Protein AF-A0A0D0V6P7-F1 (afdb_monomer_lite)

pLDDT: mean 71.54, std 23.2, range [25.89, 97.94]

Sequence (154 aa):
MAELNPALISPMTGRIRVLPTQQMCLSSLTFTEDTGKQFSESSTPTDTAPLIFPFSSLIGSDEAQLLTQEDYNHIFATGDCAQTRAIQAGHTAFGQGEVAARNILRLIVKEEEGVEKKNDEELEEYEAPKPLIKHTLGTVSLPSLFVEKLKMAF

Structure (mmCIF, N/CA/C/O backbone):
data_AF-A0A0D0V6P7-F1
#
_entry.id   AF-A0A0D0V6P7-F1
#
loop_
_atom_site.group_PDB
_atom_site.id
_atom_site.type_symbol
_atom_site.label_atom_id
_atom_site.label_alt_id
_atom_site.label_comp_id
_atom_site.label_asym_id
_atom_site.label_entity_id
_atom_site.label_seq_id
_atom_site.pdbx_PDB_ins_code
_atom_site.Cartn_x
_atom_site.Cartn_y
_atom_site.Cartn_z
_atom_site.occupancy
_atom_site.B_iso_or_equiv
_atom_site.auth_seq_id
_atom_site.auth_comp_id
_atom_site.auth_asym_id
_atom_site.auth_atom_id
_atom_site.pdbx_PDB_model_num
ATOM 1 N N . MET A 1 1 ? -2.484 -24.477 6.583 1.00 44.53 1 MET A N 1
ATOM 2 C CA . MET A 1 1 ? -2.456 -23.129 5.979 1.00 44.53 1 MET A CA 1
ATOM 3 C C . MET A 1 1 ? -3.806 -22.504 6.247 1.00 44.53 1 MET A C 1
ATOM 5 O O . MET A 1 1 ? -4.779 -23.242 6.174 1.00 44.53 1 MET A O 1
ATOM 9 N N . ALA A 1 2 ? -3.862 -21.233 6.647 1.00 56.62 2 ALA A N 1
ATOM 10 C CA . ALA A 1 2 ? -5.142 -20.553 6.824 1.00 56.62 2 ALA A CA 1
ATOM 11 C C . ALA A 1 2 ? -5.849 -20.467 5.463 1.00 56.62 2 ALA A C 1
ATOM 13 O O . ALA A 1 2 ? -5.206 -20.157 4.458 1.00 56.62 2 ALA A O 1
ATOM 14 N N . GLU A 1 3 ? -7.128 -20.820 5.427 1.00 72.06 3 GLU A N 1
ATOM 15 C CA . GLU A 1 3 ? -7.947 -20.755 4.221 1.00 72.06 3 GLU A CA 1
ATOM 16 C C . GLU A 1 3 ? -8.332 -19.292 3.991 1.00 72.06 3 GLU A C 1
ATOM 18 O O . GLU A 1 3 ? -8.964 -18.673 4.841 1.00 72.06 3 GLU A O 1
ATOM 23 N N . LEU A 1 4 ? -7.864 -18.705 2.887 1.00 73.50 4 LEU A N 1
ATOM 24 C CA . LEU A 1 4 ? -8.181 -17.323 2.538 1.00 73.50 4 LEU A CA 1
ATOM 25 C C . LEU A 1 4 ? -9.474 -17.311 1.722 1.00 73.50 4 LEU A C 1
ATOM 27 O O . LEU A 1 4 ? -9.581 -18.051 0.742 1.00 73.50 4 LEU A O 1
ATOM 31 N N . ASN A 1 5 ? -10.429 -16.457 2.090 1.00 85.25 5 ASN A N 1
ATOM 32 C CA . ASN A 1 5 ? -11.672 -16.323 1.341 1.00 85.25 5 ASN A CA 1
ATOM 33 C C . ASN A 1 5 ? -11.368 -15.937 -0.123 1.00 85.25 5 ASN A C 1
ATOM 35 O O . ASN A 1 5 ? -10.769 -14.882 -0.363 1.00 85.25 5 ASN A O 1
ATOM 39 N N . PRO A 1 6 ? -11.781 -16.743 -1.120 1.00 83.94 6 PRO A N 1
ATOM 40 C CA . PRO A 1 6 ? -11.457 -16.485 -2.520 1.00 83.94 6 PRO A CA 1
ATOM 41 C C . PRO A 1 6 ? -12.031 -15.158 -3.034 1.00 83.94 6 PRO A C 1
ATOM 43 O O . PRO A 1 6 ? -11.483 -14.591 -3.976 1.00 83.94 6 PRO A O 1
ATOM 46 N N . ALA A 1 7 ? -13.081 -14.617 -2.405 1.00 85.94 7 ALA A N 1
ATOM 47 C CA . ALA A 1 7 ? -13.659 -13.320 -2.763 1.00 85.94 7 ALA A CA 1
ATOM 48 C C . ALA A 1 7 ? -12.709 -12.131 -2.514 1.00 85.94 7 ALA A C 1
ATOM 50 O O . ALA A 1 7 ? -12.888 -11.067 -3.114 1.00 85.94 7 ALA A O 1
ATOM 51 N N . LEU A 1 8 ? -11.687 -12.306 -1.668 1.00 88.69 8 LEU A N 1
ATOM 52 C CA . LEU A 1 8 ? -10.635 -11.313 -1.439 1.00 88.69 8 LEU A CA 1
ATOM 53 C C . LEU A 1 8 ? -9.647 -11.224 -2.599 1.00 88.69 8 LEU A C 1
ATOM 55 O O . LEU A 1 8 ? -8.922 -10.240 -2.707 1.00 88.69 8 LEU A O 1
ATOM 59 N N . ILE A 1 9 ? -9.588 -12.236 -3.463 1.00 91.25 9 ILE A N 1
ATOM 60 C CA . ILE A 1 9 ? -8.639 -12.294 -4.568 1.00 91.25 9 ILE A CA 1
ATOM 61 C C . ILE A 1 9 ? -9.370 -11.909 -5.852 1.00 91.25 9 ILE A C 1
ATOM 63 O O . ILE A 1 9 ? -10.414 -12.451 -6.207 1.00 91.25 9 ILE A O 1
ATOM 67 N N . SER A 1 10 ? -8.816 -10.953 -6.586 1.00 88.75 10 SER A N 1
ATOM 68 C CA . SER A 1 10 ? -9.298 -10.622 -7.919 1.00 88.75 10 SER A CA 1
ATOM 69 C C . SER A 1 10 ? -9.057 -11.802 -8.867 1.00 88.75 10 SER A C 1
ATOM 71 O O . SER A 1 10 ? -7.899 -12.166 -9.074 1.00 88.75 10 SER A O 1
ATOM 73 N N . PRO A 1 11 ? -10.092 -12.376 -9.508 1.00 89.38 11 PRO A N 1
ATOM 74 C CA . PRO A 1 11 ? -9.902 -13.480 -10.447 1.00 89.38 11 PRO A CA 1
ATOM 75 C C . PRO A 1 11 ? -9.160 -13.041 -11.718 1.00 89.38 11 PRO A C 1
ATOM 77 O O . PRO A 1 11 ? -8.566 -13.873 -12.393 1.00 89.38 11 PRO A O 1
ATOM 80 N N . MET A 1 12 ? -9.174 -11.741 -12.042 1.00 89.94 12 MET A N 1
ATOM 81 C CA . MET A 1 12 ? -8.482 -11.198 -13.216 1.00 89.94 12 MET A CA 1
ATOM 82 C C . MET A 1 12 ? -6.983 -11.029 -12.985 1.00 89.94 12 MET A C 1
ATOM 84 O O . MET A 1 12 ? -6.190 -11.270 -13.889 1.00 89.94 12 MET A O 1
ATOM 88 N N . THR A 1 13 ? -6.589 -10.590 -11.790 1.00 90.06 13 THR A N 1
ATOM 89 C CA . THR A 1 13 ? -5.195 -10.218 -11.506 1.00 90.06 13 THR A CA 1
ATOM 90 C C . THR A 1 13 ? -4.497 -11.174 -10.546 1.00 90.06 13 THR A C 1
ATOM 92 O O . THR A 1 13 ? -3.280 -11.104 -10.409 1.00 90.06 13 THR A O 1
ATOM 95 N N . GLY A 1 14 ? -5.240 -12.052 -9.866 1.00 91.56 14 GLY A N 1
ATOM 96 C CA . GLY A 1 14 ? -4.723 -12.928 -8.813 1.00 91.56 14 GLY A CA 1
ATOM 97 C C . GLY A 1 14 ? -4.281 -12.183 -7.549 1.00 91.56 14 GLY A C 1
ATOM 98 O O . GLY A 1 14 ? -3.602 -12.766 -6.709 1.00 91.56 14 GLY A O 1
ATOM 99 N N . ARG A 1 15 ? -4.627 -10.896 -7.415 1.00 93.50 15 ARG A N 1
ATOM 100 C CA . ARG A 1 15 ? -4.190 -10.023 -6.315 1.00 93.50 15 ARG A CA 1
ATOM 101 C C . ARG A 1 15 ? -5.274 -9.810 -5.274 1.00 93.50 15 ARG A C 1
ATOM 103 O O . ARG A 1 15 ? -6.460 -9.812 -5.597 1.00 93.50 15 ARG A O 1
ATOM 110 N N . ILE A 1 16 ? -4.844 -9.562 -4.045 1.00 94.19 16 ILE A N 1
ATOM 111 C CA . ILE A 1 16 ? -5.697 -9.247 -2.904 1.00 94.19 16 ILE A CA 1
ATOM 112 C C . ILE A 1 16 ? -6.328 -7.877 -3.121 1.00 94.19 16 ILE A C 1
ATOM 114 O O . ILE A 1 16 ? -5.639 -6.895 -3.382 1.00 94.19 16 ILE A O 1
ATOM 118 N N . ARG A 1 17 ? -7.645 -7.796 -3.008 1.00 92.25 17 ARG A N 1
ATOM 119 C CA . ARG A 1 17 ? -8.399 -6.551 -3.115 1.00 92.25 17 ARG A CA 1
ATOM 120 C C . ARG A 1 17 ? -8.228 -5.733 -1.845 1.00 92.25 17 ARG A C 1
ATOM 122 O O . ARG A 1 17 ? -8.397 -6.259 -0.747 1.00 92.25 17 ARG A O 1
ATOM 129 N N . VAL A 1 18 ? -7.908 -4.452 -2.016 1.00 93.81 18 VAL A N 1
ATOM 130 C CA . VAL A 1 18 ? -7.709 -3.522 -0.904 1.00 93.81 18 VAL A CA 1
ATOM 131 C C . VAL A 1 18 ? -8.429 -2.196 -1.131 1.00 93.81 18 VAL A C 1
ATOM 133 O O . VAL A 1 18 ? -8.626 -1.763 -2.269 1.00 93.81 18 VAL A O 1
ATOM 136 N N . LEU A 1 19 ? -8.807 -1.545 -0.035 1.00 93.81 19 LEU A N 1
ATOM 137 C CA . LEU A 1 19 ? -9.242 -0.148 -0.007 1.00 93.81 19 LEU A CA 1
ATOM 138 C C . LEU A 1 19 ? -8.038 0.802 -0.158 1.00 93.81 19 LEU A C 1
ATOM 140 O O . LEU A 1 19 ? -6.894 0.378 0.035 1.00 93.81 19 LEU A O 1
ATOM 144 N N . PRO A 1 20 ? -8.251 2.102 -0.445 1.00 94.50 20 PRO A N 1
ATOM 145 C CA . PRO A 1 20 ? -7.180 3.103 -0.415 1.00 94.50 20 PRO A CA 1
ATOM 146 C C . PRO A 1 20 ? -6.410 3.139 0.916 1.00 94.50 20 PRO A C 1
ATOM 148 O O . PRO A 1 20 ? -5.202 3.363 0.913 1.00 94.50 20 PRO A O 1
ATOM 151 N N . THR A 1 21 ? -7.057 2.801 2.033 1.00 95.44 21 THR A N 1
ATOM 152 C CA . THR A 1 21 ? -6.448 2.642 3.369 1.00 95.44 21 THR A CA 1
ATOM 153 C C . THR A 1 21 ? -5.536 1.412 3.512 1.00 95.44 21 THR A C 1
ATOM 155 O O . THR A 1 21 ? -4.953 1.200 4.576 1.00 95.44 21 THR A O 1
ATOM 158 N N . GLN A 1 22 ? -5.394 0.611 2.447 1.00 96.06 22 GLN A N 1
ATOM 159 C CA . GLN A 1 22 ? -4.653 -0.656 2.346 1.00 96.06 22 GLN A CA 1
ATOM 160 C C . GLN A 1 22 ? -5.284 -1.856 3.075 1.00 96.06 22 GLN A C 1
ATOM 162 O O . GLN A 1 22 ? -4.709 -2.946 3.069 1.00 96.06 22 GLN A O 1
ATOM 167 N N . GLN A 1 23 ? -6.471 -1.689 3.664 1.00 94.81 23 GLN A N 1
ATOM 168 C CA . GLN A 1 23 ? -7.230 -2.777 4.291 1.00 94.81 23 GLN A CA 1
ATOM 169 C C . GLN A 1 23 ? -7.806 -3.721 3.236 1.00 94.81 23 GLN A C 1
ATOM 171 O O . GLN A 1 23 ? -8.262 -3.267 2.183 1.00 94.81 23 GLN A O 1
ATOM 176 N N . MET A 1 24 ? -7.818 -5.024 3.519 1.00 93.31 24 MET A N 1
ATOM 177 C CA . MET A 1 24 ? -8.448 -6.020 2.653 1.00 93.31 24 MET A CA 1
ATOM 178 C C . MET A 1 24 ? -9.962 -5.788 2.560 1.00 93.31 24 MET A C 1
ATOM 180 O O . MET A 1 24 ? -10.608 -5.439 3.545 1.00 93.31 24 MET A O 1
ATOM 184 N N . CYS A 1 25 ? -10.546 -6.004 1.380 1.00 88.31 25 CYS A N 1
ATOM 185 C CA . CYS A 1 25 ? -11.989 -5.859 1.189 1.00 88.31 25 CYS A CA 1
ATOM 186 C C . CYS A 1 25 ? -12.596 -6.964 0.318 1.00 88.31 25 CYS A C 1
ATOM 188 O O . CYS A 1 25 ? -12.032 -7.376 -0.698 1.00 88.31 25 CYS A O 1
ATOM 190 N N . LEU A 1 26 ? -13.791 -7.424 0.700 1.00 82.75 26 LEU A N 1
ATOM 191 C CA . LEU A 1 26 ? -14.616 -8.291 -0.139 1.00 82.75 26 LEU A CA 1
ATOM 192 C C . LEU A 1 26 ? -15.311 -7.421 -1.181 1.00 82.75 26 LEU A C 1
ATOM 194 O O . LEU A 1 26 ? -15.963 -6.433 -0.845 1.00 82.75 26 LEU A O 1
ATOM 198 N N . SER A 1 27 ? -15.192 -7.765 -2.460 1.00 68.31 27 SER A N 1
ATOM 199 C CA . SER A 1 27 ? -15.832 -6.971 -3.508 1.00 68.31 27 SER A CA 1
ATOM 200 C C . SER A 1 27 ? -17.286 -7.367 -3.753 1.00 68.31 27 SER A C 1
ATOM 202 O O . SER A 1 27 ? -17.544 -8.485 -4.196 1.00 68.31 27 SER A O 1
ATOM 204 N N . SER A 1 28 ? -18.178 -6.374 -3.686 1.00 51.47 28 SER A N 1
ATOM 205 C CA . SER A 1 28 ? -19.068 -6.046 -4.817 1.00 51.47 28 SER A CA 1
ATOM 206 C C . SER A 1 28 ? -18.692 -4.725 -5.519 1.00 51.47 28 SER A C 1
ATOM 208 O O . SER A 1 28 ? -19.445 -4.225 -6.350 1.00 51.47 28 SER A O 1
ATOM 210 N N . LEU A 1 29 ? -17.518 -4.143 -5.236 1.00 51.28 29 LEU A N 1
ATOM 211 C CA . LEU A 1 29 ? -17.085 -2.903 -5.887 1.00 51.28 29 LEU A CA 1
ATOM 212 C C . LEU A 1 29 ? -16.612 -3.192 -7.317 1.00 51.28 29 LEU A C 1
ATOM 214 O O . LEU A 1 29 ? -15.480 -3.618 -7.557 1.00 51.28 29 LEU A O 1
ATOM 218 N N . THR A 1 30 ? -17.507 -2.968 -8.276 1.00 37.34 30 THR A N 1
ATOM 219 C CA . THR A 1 30 ? -17.193 -2.903 -9.702 1.00 37.34 30 THR A CA 1
ATOM 220 C C . THR A 1 30 ? -16.287 -1.702 -9.953 1.00 37.34 30 THR A C 1
ATOM 222 O O . THR A 1 30 ? -16.751 -0.569 -10.064 1.00 37.34 30 THR A O 1
ATOM 225 N N . PHE A 1 31 ? -14.983 -1.934 -10.048 1.00 46.00 31 PHE A N 1
ATOM 226 C CA . PHE A 1 31 ? -14.079 -0.963 -10.649 1.00 46.00 31 PHE A CA 1
ATOM 227 C C . PHE A 1 31 ? -14.122 -1.178 -12.161 1.00 46.00 31 PHE A C 1
ATOM 229 O O . PHE A 1 31 ? -13.571 -2.150 -12.669 1.00 46.00 31 PHE A O 1
ATOM 236 N N . THR A 1 32 ? -14.819 -0.300 -12.881 1.00 38.16 32 THR A N 1
ATOM 237 C CA . THR A 1 32 ? -14.698 -0.221 -14.337 1.00 38.16 32 THR A CA 1
ATOM 238 C C . THR A 1 32 ? -13.311 0.320 -14.661 1.00 38.16 32 THR A C 1
ATOM 240 O O . THR A 1 32 ? -13.021 1.496 -14.440 1.00 38.16 32 THR A O 1
ATOM 243 N N . GLU A 1 33 ? -12.433 -0.560 -15.130 1.00 43.41 33 GLU A N 1
ATOM 244 C CA . GLU A 1 33 ? -11.153 -0.196 -15.723 1.00 43.41 33 GLU A CA 1
ATOM 245 C C . GLU A 1 33 ? -11.419 0.560 -17.030 1.00 43.41 33 GLU A C 1
ATOM 247 O O . GLU A 1 33 ? -11.676 -0.053 -18.063 1.00 43.41 33 GLU A O 1
ATOM 252 N N . ASP A 1 34 ? -11.350 1.891 -17.016 1.00 39.25 34 ASP A N 1
ATOM 253 C CA . ASP A 1 34 ? -11.317 2.675 -18.256 1.00 39.25 34 ASP A CA 1
ATOM 254 C C . ASP A 1 34 ? -9.868 2.743 -18.765 1.00 39.25 34 ASP A C 1
ATOM 256 O O . ASP A 1 34 ? -9.200 3.774 -18.748 1.00 39.25 34 ASP A O 1
ATOM 260 N N . THR A 1 35 ? -9.319 1.581 -19.128 1.00 47.50 35 THR A N 1
ATOM 261 C CA . THR A 1 35 ? -8.028 1.494 -19.823 1.00 47.50 35 THR A CA 1
ATOM 262 C C . THR A 1 35 ? -8.300 1.174 -21.278 1.00 47.50 35 THR A C 1
ATOM 264 O O . THR A 1 35 ? -8.256 0.027 -21.713 1.00 47.50 35 THR A O 1
ATOM 267 N N . GLY A 1 36 ? -8.608 2.211 -22.049 1.00 42.62 36 GLY A N 1
ATOM 268 C CA . GLY A 1 36 ? -8.779 2.030 -23.477 1.00 42.62 36 GLY A CA 1
ATOM 269 C C . GLY A 1 36 ? -9.261 3.256 -24.220 1.00 42.62 36 GLY A C 1
ATOM 270 O O . GLY A 1 36 ? -10.277 3.135 -24.895 1.00 42.62 36 GLY A O 1
ATOM 271 N N . LYS A 1 37 ? -8.534 4.387 -24.155 1.00 38.62 37 LYS A N 1
ATOM 272 C CA . LYS A 1 37 ? -8.329 5.301 -25.299 1.00 38.62 37 LYS A CA 1
ATOM 273 C C . LYS A 1 37 ? -7.438 6.513 -24.976 1.00 38.62 37 LYS A C 1
ATOM 275 O O . LYS A 1 37 ? -7.678 7.251 -24.036 1.00 38.62 37 LYS A O 1
ATOM 280 N N . GLN A 1 38 ? -6.500 6.728 -25.902 1.00 37.75 38 GLN A N 1
ATOM 281 C CA . GLN A 1 38 ? -6.024 8.021 -26.410 1.00 37.75 38 GLN A CA 1
ATOM 282 C C . GLN A 1 38 ? -4.954 8.798 -25.623 1.00 37.75 38 GLN A C 1
ATOM 284 O O . GLN A 1 38 ? -5.211 9.738 -24.883 1.00 37.75 38 GLN A O 1
ATOM 289 N N . PHE A 1 39 ? -3.700 8.513 -25.996 1.00 42.19 39 PHE A N 1
ATOM 290 C CA . PHE A 1 39 ? -2.778 9.581 -26.384 1.00 42.19 39 PHE A CA 1
ATOM 291 C C . PHE A 1 39 ? -3.361 10.327 -27.594 1.00 42.19 39 PHE A C 1
ATOM 293 O O . PHE A 1 39 ? -3.206 9.865 -28.722 1.00 42.19 39 PHE A O 1
ATOM 300 N N . SER A 1 40 ? -4.019 11.461 -27.365 1.00 38.88 40 SER A N 1
ATOM 301 C CA . SER A 1 40 ? -4.145 12.536 -28.356 1.00 38.88 40 SER A CA 1
ATOM 302 C C . SER A 1 40 ? -4.801 13.770 -27.735 1.00 38.88 40 SER A C 1
ATOM 304 O O . SER A 1 40 ? -5.958 13.727 -27.340 1.00 38.88 40 SER A O 1
ATOM 306 N N . GLU A 1 41 ? -4.024 14.853 -27.752 1.00 39.50 41 GLU A N 1
ATOM 307 C CA . GLU A 1 41 ? -4.433 16.264 -27.792 1.00 39.50 41 GLU A CA 1
ATOM 308 C C . GLU A 1 41 ? -4.827 16.986 -26.491 1.00 39.50 41 GLU A C 1
ATOM 310 O O . GLU A 1 41 ? -5.659 16.579 -25.689 1.00 39.50 41 GLU A O 1
ATOM 315 N N . SER A 1 42 ? -4.158 18.129 -26.310 1.00 40.44 42 SER A N 1
ATOM 316 C CA . SER A 1 42 ? -4.339 19.097 -25.240 1.00 40.44 42 SER A CA 1
ATOM 317 C C . SER A 1 42 ? -5.616 19.911 -25.418 1.00 40.44 42 SER A C 1
ATOM 319 O O . SER A 1 42 ? -5.815 20.472 -26.492 1.00 40.44 42 SER A O 1
ATOM 321 N N . SER A 1 43 ? -6.380 20.104 -24.342 1.00 33.97 43 SER A N 1
ATOM 322 C CA . SER A 1 43 ? -7.135 21.329 -24.020 1.00 33.97 43 SER A CA 1
ATOM 323 C C . SER A 1 43 ? -7.601 21.263 -22.557 1.00 33.97 43 SER A C 1
ATOM 325 O O . SER A 1 43 ? -8.180 20.265 -22.142 1.00 33.97 43 SER A O 1
ATOM 327 N N . THR A 1 44 ? -7.363 22.310 -21.767 1.00 34.50 44 THR A N 1
ATOM 328 C CA . THR A 1 44 ? -8.185 22.661 -20.583 1.00 34.50 44 THR A CA 1
ATOM 329 C C . THR A 1 44 ? -9.497 23.325 -21.073 1.00 34.50 44 THR A C 1
ATOM 331 O O . THR A 1 44 ? -9.528 23.658 -22.262 1.00 34.50 44 THR A O 1
ATOM 334 N N . PRO A 1 45 ? -10.562 23.598 -20.268 1.00 44.66 45 PRO A N 1
ATOM 335 C CA . PRO A 1 45 ? -10.676 23.625 -18.795 1.00 44.66 45 PRO A CA 1
ATOM 336 C C . PRO A 1 45 ? -12.000 23.043 -18.199 1.00 44.66 45 PRO A C 1
ATOM 338 O O . PRO A 1 45 ? -12.906 22.651 -18.926 1.00 44.66 45 PRO A O 1
ATOM 341 N N . THR A 1 46 ? -12.141 23.156 -16.866 1.00 25.89 46 THR A N 1
ATOM 342 C CA . THR A 1 46 ? -13.397 23.327 -16.075 1.00 25.89 46 THR A CA 1
ATOM 343 C C . THR A 1 46 ? -13.849 22.152 -15.190 1.00 25.89 46 THR A C 1
ATOM 345 O O . THR A 1 46 ? -14.378 21.156 -15.661 1.00 25.89 46 THR A O 1
ATOM 348 N N . ASP A 1 47 ? -13.649 22.361 -13.882 1.00 40.50 47 ASP A N 1
ATOM 349 C CA . ASP A 1 47 ? -14.556 22.115 -12.747 1.00 40.50 47 ASP A CA 1
ATOM 350 C C . ASP A 1 47 ? -15.476 20.876 -12.790 1.00 40.50 47 ASP A C 1
ATOM 352 O O . ASP A 1 47 ? -16.490 20.845 -13.485 1.00 40.50 47 ASP A O 1
ATOM 356 N N . THR A 1 48 ? -15.186 19.865 -11.965 1.00 30.75 48 THR A N 1
ATOM 357 C CA . THR A 1 48 ? -16.187 18.886 -11.510 1.00 30.75 48 THR A CA 1
ATOM 358 C C . THR A 1 48 ? -15.827 18.415 -10.100 1.00 30.75 48 THR A C 1
ATOM 360 O O . THR A 1 48 ? -14.702 18.000 -9.832 1.00 30.75 48 THR A O 1
ATOM 363 N N . ALA A 1 49 ? -16.807 18.552 -9.209 1.00 31.72 49 ALA A N 1
ATOM 364 C CA . ALA A 1 49 ? -16.782 18.343 -7.765 1.00 31.72 49 ALA A CA 1
ATOM 365 C C . ALA A 1 49 ? -16.185 16.994 -7.298 1.00 31.72 49 ALA A C 1
ATOM 367 O O . ALA A 1 49 ? -16.238 16.010 -8.040 1.00 31.72 49 ALA A O 1
ATOM 368 N N . PRO A 1 50 ? -15.688 16.906 -6.043 1.00 35.97 50 PRO A N 1
ATOM 369 C CA . PRO A 1 50 ? -15.291 15.633 -5.453 1.00 35.97 50 PRO A CA 1
ATOM 370 C C . PRO A 1 50 ? -16.499 14.691 -5.408 1.00 35.97 50 PRO A C 1
ATOM 372 O O . PRO A 1 50 ? -17.538 15.008 -4.824 1.00 35.97 50 PRO A O 1
ATOM 375 N N . LEU A 1 51 ? -16.367 13.534 -6.059 1.00 30.00 51 LEU A N 1
ATOM 376 C CA . LEU A 1 51 ? -17.375 12.482 -6.032 1.00 30.00 51 LEU A CA 1
ATOM 377 C C . LEU A 1 51 ? -17.393 11.859 -4.634 1.00 30.00 51 LEU A C 1
ATOM 379 O O . LEU A 1 51 ? -16.589 10.992 -4.304 1.00 30.00 51 LEU A O 1
ATOM 383 N N . ILE A 1 52 ? -18.330 12.338 -3.820 1.00 32.12 52 ILE A N 1
ATOM 384 C CA . ILE A 1 52 ? -18.814 11.672 -2.614 1.00 32.12 52 ILE A CA 1
ATOM 385 C C . ILE A 1 52 ? -19.318 10.290 -3.040 1.00 32.12 52 ILE A C 1
ATOM 387 O O . ILE A 1 52 ? -20.287 10.192 -3.794 1.00 32.12 52 ILE A O 1
ATOM 391 N N . PHE A 1 53 ? -18.686 9.225 -2.554 1.00 37.12 53 PHE A N 1
ATOM 392 C CA . PHE A 1 53 ? -19.258 7.886 -2.644 1.00 37.12 53 PHE A CA 1
ATOM 393 C C . PHE A 1 53 ? -20.111 7.659 -1.395 1.00 37.12 53 PHE A C 1
ATOM 395 O O . PHE A 1 53 ? -19.562 7.588 -0.295 1.00 37.12 53 PHE A O 1
ATOM 402 N N . PRO A 1 54 ? -21.447 7.570 -1.511 1.00 32.75 54 PRO A N 1
ATOM 403 C CA . PRO A 1 54 ? -22.252 7.196 -0.369 1.00 32.75 54 PRO A CA 1
ATOM 404 C C . PRO A 1 54 ? -21.990 5.717 -0.079 1.00 32.75 54 PRO A C 1
ATOM 406 O O . PRO A 1 54 ? -22.236 4.849 -0.918 1.00 32.75 54 PRO A O 1
ATOM 409 N N . PHE A 1 55 ? -21.514 5.428 1.130 1.00 46.75 55 PHE A N 1
ATOM 410 C CA . PHE A 1 55 ? -21.640 4.109 1.736 1.00 46.75 55 PHE A CA 1
ATOM 411 C C . PHE A 1 55 ? -23.138 3.846 1.937 1.00 46.75 55 PHE A C 1
ATOM 413 O O . PHE A 1 55 ? -23.731 4.230 2.943 1.00 46.75 55 PHE A O 1
ATOM 420 N N . SER A 1 56 ? -23.787 3.278 0.921 1.00 34.56 56 SER A N 1
ATOM 421 C CA . SER A 1 56 ? -25.146 2.772 1.051 1.00 34.56 56 SER A CA 1
ATOM 422 C C . SER A 1 56 ? -25.051 1.326 1.507 1.00 34.56 56 SER A C 1
ATOM 424 O O . SER A 1 56 ? -24.624 0.443 0.764 1.00 34.56 56 SER A O 1
ATOM 426 N N . SER A 1 57 ? -25.438 1.110 2.759 1.00 43.53 57 SER A N 1
ATOM 427 C CA . SER A 1 57 ? -25.840 -0.183 3.286 1.00 43.53 57 SER A CA 1
ATOM 428 C C . SER A 1 57 ? -26.946 -0.765 2.400 1.00 43.53 57 SER A C 1
ATOM 430 O O . SER A 1 57 ? -28.130 -0.476 2.567 1.00 43.53 57 SER A O 1
ATOM 432 N N . LEU A 1 58 ? -26.556 -1.595 1.432 1.00 38.09 58 LEU A N 1
ATOM 433 C CA . LEU A 1 58 ? -27.475 -2.434 0.671 1.00 38.09 58 LEU A CA 1
ATOM 434 C C . LEU A 1 58 ? -27.985 -3.549 1.590 1.00 38.09 58 LEU A C 1
ATOM 436 O O . LEU A 1 58 ? -27.490 -4.671 1.584 1.00 38.09 58 LEU A O 1
ATOM 440 N N . ILE A 1 59 ? -28.997 -3.218 2.392 1.00 43.44 59 ILE A N 1
ATOM 441 C CA . ILE A 1 59 ? -29.923 -4.197 2.958 1.00 43.44 59 ILE A CA 1
ATOM 442 C C . ILE A 1 59 ? -30.901 -4.539 1.828 1.00 43.44 59 ILE A C 1
ATOM 444 O O . ILE A 1 59 ? -31.959 -3.931 1.682 1.00 43.44 59 ILE A O 1
ATOM 448 N N . GLY A 1 60 ? -30.474 -5.452 0.958 1.00 32.34 60 GLY A N 1
ATOM 449 C CA . GLY A 1 60 ? -31.328 -6.129 -0.008 1.00 32.34 60 GLY A CA 1
ATOM 450 C C . GLY A 1 60 ? -31.752 -7.465 0.581 1.00 32.34 60 GLY A C 1
ATOM 451 O O . GLY A 1 60 ? -30.918 -8.341 0.785 1.00 32.34 60 GLY A O 1
ATOM 452 N N . SER A 1 61 ? -33.036 -7.585 0.896 1.00 43.88 61 SER A N 1
ATOM 453 C CA . SER A 1 61 ? -33.663 -8.793 1.413 1.00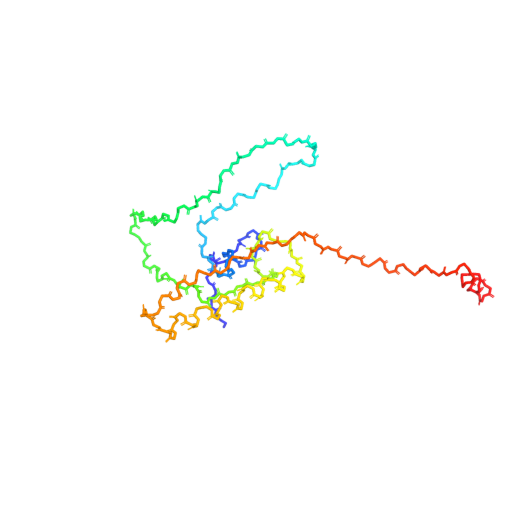 43.88 61 SER A CA 1
ATOM 454 C C . SER A 1 61 ? -33.622 -9.920 0.377 1.00 43.88 61 SER A C 1
ATOM 456 O O . SER A 1 61 ? -34.350 -9.852 -0.608 1.00 43.88 61 SER A O 1
ATOM 458 N N . ASP A 1 62 ? -32.821 -10.957 0.618 1.00 36.06 62 ASP A N 1
ATOM 459 C CA . ASP A 1 62 ? -33.187 -12.330 0.260 1.00 36.06 62 ASP A CA 1
ATOM 460 C C . ASP A 1 62 ? -32.413 -13.325 1.143 1.00 36.06 62 ASP A C 1
ATOM 462 O O . ASP A 1 62 ? -31.191 -13.265 1.288 1.00 36.06 62 ASP A O 1
ATOM 466 N N . GLU A 1 63 ? -33.160 -14.200 1.805 1.00 45.44 63 GLU A N 1
ATOM 467 C CA . GLU A 1 63 ? -32.701 -15.147 2.821 1.00 45.44 63 GLU A CA 1
ATOM 468 C C . GLU A 1 63 ? -31.896 -16.303 2.201 1.00 45.44 63 GLU A C 1
ATOM 470 O O . GLU A 1 63 ? -32.481 -17.283 1.742 1.00 45.44 63 GLU A O 1
ATOM 475 N N . ALA A 1 64 ? -30.559 -16.247 2.239 1.00 33.97 64 ALA A N 1
ATOM 476 C CA . ALA A 1 64 ? -29.717 -17.443 2.348 1.00 33.97 64 ALA A CA 1
ATOM 477 C C . ALA A 1 64 ? -28.260 -17.102 2.703 1.00 33.97 64 ALA A C 1
ATOM 479 O O . ALA A 1 64 ? -27.520 -16.546 1.899 1.00 33.97 64 ALA A O 1
ATOM 480 N N . GLN A 1 65 ? -27.848 -17.616 3.865 1.00 35.03 65 GLN A N 1
ATOM 481 C CA . GLN A 1 65 ? -26.492 -17.697 4.423 1.00 35.03 65 GLN A CA 1
ATOM 482 C C . GLN A 1 65 ? -26.047 -16.474 5.230 1.00 35.03 65 GLN A C 1
ATOM 484 O O . GLN A 1 65 ? -25.515 -15.494 4.718 1.00 35.03 65 GLN A O 1
ATOM 489 N N . LEU A 1 66 ? -26.202 -16.625 6.550 1.00 34.38 66 LEU A N 1
ATOM 490 C CA . L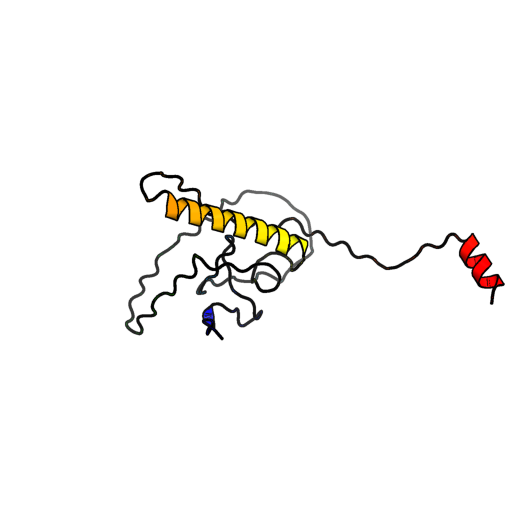EU A 1 66 ? -25.352 -16.032 7.580 1.00 34.38 66 LEU A CA 1
ATOM 491 C C . LEU A 1 66 ? -23.878 -16.326 7.257 1.00 34.38 66 LEU A C 1
ATOM 493 O O . LEU A 1 66 ? -23.273 -17.242 7.811 1.00 34.38 66 LEU A O 1
ATOM 497 N N . LEU A 1 67 ? -23.295 -15.562 6.341 1.00 39.62 67 LEU A N 1
ATOM 498 C CA . LEU A 1 67 ? -21.864 -15.348 6.340 1.00 39.62 67 LEU A CA 1
ATOM 499 C C . LEU A 1 67 ? -21.616 -14.474 7.560 1.00 39.62 67 LEU A C 1
ATOM 501 O O . LEU A 1 67 ? -22.015 -13.311 7.589 1.00 39.62 67 LEU A O 1
ATOM 505 N N . THR A 1 68 ? -20.996 -15.048 8.589 1.00 44.16 68 THR A N 1
ATOM 506 C CA . THR A 1 68 ? -20.145 -14.291 9.502 1.00 44.16 68 THR A CA 1
ATOM 507 C C . THR A 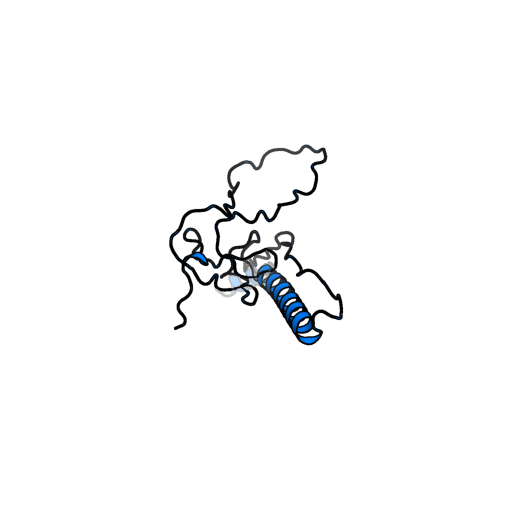1 68 ? -19.353 -13.350 8.606 1.00 44.16 68 THR A C 1
ATOM 509 O O . THR A 1 68 ? -18.534 -13.815 7.814 1.00 44.16 68 THR A O 1
ATOM 512 N N . GLN A 1 69 ? -19.709 -12.067 8.585 1.00 53.56 69 GLN A N 1
ATOM 513 C CA . GLN A 1 69 ? -19.021 -11.094 7.758 1.00 53.56 69 GLN A CA 1
ATOM 514 C C . GLN A 1 69 ? -17.640 -10.987 8.391 1.00 53.56 69 GLN A C 1
ATOM 516 O O . GLN A 1 69 ? -17.479 -10.299 9.395 1.00 53.56 69 GLN A O 1
ATOM 521 N N . GLU A 1 70 ? -16.704 -11.811 7.911 1.00 67.31 70 GLU A N 1
ATOM 522 C CA . GLU A 1 70 ? -15.348 -11.849 8.433 1.00 67.31 70 GLU A CA 1
ATOM 523 C C . GLU A 1 70 ? -14.820 -10.422 8.352 1.00 67.31 70 GLU A C 1
ATOM 525 O O . GLU A 1 70 ? -14.806 -9.797 7.288 1.00 67.31 70 GLU A O 1
ATOM 530 N N . ASP A 1 71 ? -14.518 -9.867 9.521 1.00 80.44 71 ASP A N 1
ATOM 531 C CA . ASP A 1 71 ? -14.066 -8.498 9.625 1.00 80.44 71 ASP A CA 1
ATOM 532 C C . ASP A 1 71 ? -12.586 -8.461 9.243 1.00 80.44 71 ASP A C 1
ATOM 534 O O . ASP A 1 71 ? -11.719 -8.845 10.025 1.00 80.44 71 ASP A O 1
ATOM 538 N N . TYR A 1 72 ? -12.298 -8.006 8.026 1.00 87.06 72 TYR A N 1
ATOM 539 C CA . TYR A 1 72 ? -10.932 -7.843 7.532 1.00 87.06 72 TYR A CA 1
ATOM 540 C C . TYR A 1 72 ? -10.360 -6.443 7.791 1.00 87.06 72 TYR A C 1
ATOM 542 O O . TYR A 1 72 ? -9.292 -6.118 7.272 1.00 87.06 72 TYR A O 1
ATOM 550 N N . ASN A 1 73 ? -11.013 -5.614 8.615 1.00 88.31 73 ASN A N 1
ATOM 551 C CA . ASN A 1 73 ? -10.573 -4.243 8.897 1.00 88.31 73 ASN A CA 1
ATOM 552 C C . ASN A 1 73 ? -9.178 -4.174 9.547 1.00 88.31 73 ASN A C 1
ATOM 554 O O . ASN A 1 73 ? -8.527 -3.134 9.503 1.00 88.31 73 ASN A O 1
ATOM 558 N N . HIS A 1 74 ? -8.691 -5.262 10.139 1.00 90.81 74 HIS A N 1
ATOM 559 C CA . HIS A 1 74 ? -7.368 -5.338 10.764 1.00 90.81 74 HIS A CA 1
ATOM 560 C C . HIS A 1 74 ? -6.321 -6.053 9.892 1.00 90.81 74 HIS A C 1
ATOM 562 O O . HIS A 1 74 ? -5.187 -6.249 10.331 1.00 90.81 74 HIS A O 1
ATOM 568 N N . ILE A 1 75 ? -6.672 -6.447 8.662 1.00 93.69 75 ILE A N 1
ATOM 569 C CA . ILE A 1 75 ? -5.757 -7.110 7.731 1.00 93.69 75 ILE A CA 1
ATOM 570 C C . ILE A 1 75 ? -5.435 -6.172 6.569 1.00 93.69 75 ILE A C 1
ATOM 572 O O . ILE A 1 75 ? -6.324 -5.654 5.897 1.00 93.69 75 ILE A O 1
ATOM 576 N N . PHE A 1 76 ? -4.142 -5.991 6.305 1.00 95.50 76 PHE A N 1
ATOM 577 C CA . PHE A 1 76 ? -3.628 -5.084 5.282 1.00 95.50 76 PHE A CA 1
ATOM 578 C C . PHE A 1 76 ? -2.815 -5.847 4.234 1.00 95.50 76 PHE A C 1
ATOM 580 O O . PHE A 1 76 ? -2.139 -6.826 4.555 1.00 95.50 76 PHE A O 1
ATOM 587 N N . ALA A 1 77 ? -2.845 -5.383 2.985 1.00 95.94 77 ALA A N 1
ATOM 588 C CA . ALA A 1 77 ? -1.982 -5.883 1.916 1.00 95.94 77 ALA A CA 1
ATOM 589 C C . ALA A 1 77 ? -1.382 -4.722 1.116 1.00 95.94 77 ALA A C 1
ATOM 591 O O . ALA A 1 77 ? -2.065 -3.745 0.821 1.00 95.94 77 ALA A O 1
ATOM 592 N N . THR A 1 78 ? -0.102 -4.835 0.757 1.00 97.06 78 THR A N 1
ATOM 593 C CA . THR A 1 78 ? 0.663 -3.789 0.060 1.00 97.06 78 THR A CA 1
ATOM 594 C C . THR A 1 78 ? 1.596 -4.394 -0.993 1.00 97.06 78 THR A C 1
ATOM 596 O O . THR A 1 78 ? 1.900 -5.587 -0.975 1.00 97.06 78 THR A O 1
ATOM 599 N N . GLY A 1 79 ? 2.069 -3.571 -1.929 1.00 95.44 79 GLY A N 1
ATOM 600 C CA . GLY A 1 79 ? 2.985 -3.976 -2.992 1.00 95.44 79 GLY A CA 1
ATOM 601 C C . GLY A 1 79 ? 2.355 -4.933 -4.005 1.00 95.44 79 GLY A C 1
ATOM 602 O O . GLY A 1 79 ? 1.166 -4.844 -4.309 1.00 95.44 79 GLY A O 1
ATOM 603 N N . ASP A 1 80 ? 3.164 -5.867 -4.510 1.00 95.19 80 ASP A N 1
ATOM 604 C CA . ASP A 1 80 ? 2.829 -6.718 -5.662 1.00 95.19 80 ASP A CA 1
ATOM 605 C C . ASP A 1 80 ? 1.628 -7.651 -5.446 1.00 95.19 80 ASP A C 1
ATOM 607 O O . ASP A 1 80 ? 0.989 -8.080 -6.415 1.00 95.19 80 ASP A O 1
ATOM 611 N N . CYS A 1 81 ? 1.300 -7.969 -4.188 1.00 94.38 81 CYS A N 1
ATOM 612 C CA . CYS A 1 81 ? 0.145 -8.799 -3.854 1.00 94.38 81 CYS A CA 1
ATOM 613 C C . CYS A 1 81 ? -1.166 -8.006 -3.783 1.00 94.38 81 CYS A C 1
ATOM 615 O O . CYS A 1 81 ? -2.229 -8.622 -3.825 1.00 94.38 81 CYS A O 1
ATOM 617 N N . ALA A 1 82 ? -1.111 -6.673 -3.702 1.00 94.56 82 ALA A N 1
ATOM 618 C CA . ALA A 1 82 ? -2.276 -5.819 -3.532 1.00 94.56 82 ALA A CA 1
ATOM 619 C C . ALA A 1 82 ? -2.794 -5.283 -4.874 1.00 94.56 82 ALA A C 1
ATOM 621 O O . ALA A 1 82 ? -2.065 -4.737 -5.709 1.00 94.56 82 ALA A O 1
ATOM 622 N N . GLN A 1 83 ? -4.100 -5.406 -5.082 1.00 94.44 83 GLN A N 1
ATOM 623 C CA . GLN A 1 83 ? -4.807 -4.809 -6.200 1.00 94.44 83 GLN A CA 1
ATOM 624 C C . GLN A 1 83 ? -5.041 -3.331 -5.896 1.00 94.44 83 GLN A C 1
ATOM 626 O O . GLN A 1 83 ? -5.984 -2.969 -5.199 1.00 94.44 83 GLN A O 1
ATOM 631 N N . THR A 1 84 ? -4.189 -2.476 -6.451 1.00 90.75 84 THR A N 1
ATOM 632 C CA . THR A 1 84 ? -4.271 -1.020 -6.293 1.00 90.75 84 THR A CA 1
ATOM 633 C C . THR A 1 84 ? -4.260 -0.331 -7.655 1.00 90.75 84 THR A C 1
ATOM 635 O O . THR A 1 84 ? -3.945 -0.947 -8.673 1.00 90.75 84 THR A O 1
ATOM 638 N N . ARG A 1 85 ? -4.599 0.964 -7.685 1.00 86.75 85 ARG A N 1
ATOM 639 C CA . ARG A 1 85 ? -4.515 1.796 -8.901 1.00 86.75 85 ARG A CA 1
ATOM 640 C C . ARG A 1 85 ? -3.083 2.230 -9.241 1.00 86.75 85 ARG A C 1
ATOM 642 O O . ARG A 1 85 ? -2.855 2.793 -10.307 1.00 86.75 85 ARG A O 1
ATOM 649 N N . ALA A 1 86 ? -2.133 2.017 -8.334 1.00 88.88 86 ALA A N 1
ATOM 650 C CA . ALA A 1 86 ? -0.754 2.438 -8.511 1.00 88.88 86 ALA A CA 1
ATOM 651 C C . ALA A 1 86 ? 0.053 1.414 -9.321 1.00 88.88 86 ALA A C 1
ATOM 653 O O . ALA A 1 86 ? -0.259 0.219 -9.351 1.00 88.88 86 ALA A O 1
ATOM 654 N N . ILE A 1 87 ? 1.120 1.887 -9.969 1.00 90.69 87 ILE A N 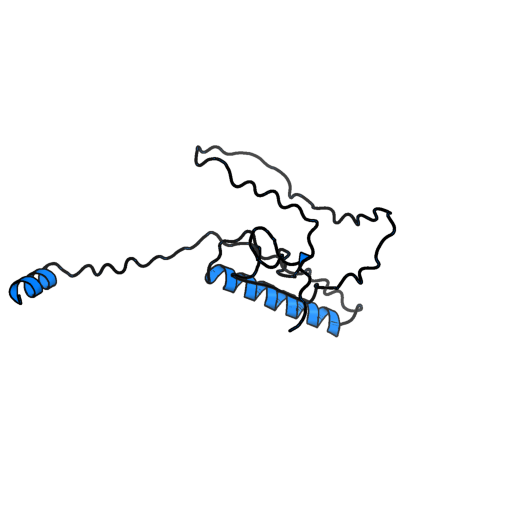1
ATOM 655 C CA . ILE A 1 87 ? 2.046 1.002 -10.678 1.00 90.69 87 ILE A CA 1
ATOM 656 C C . ILE A 1 87 ? 2.743 0.060 -9.695 1.00 90.69 87 ILE A C 1
ATOM 658 O O . ILE A 1 87 ? 3.042 0.424 -8.563 1.00 90.69 87 ILE A O 1
ATOM 662 N N . GLN A 1 88 ? 3.024 -1.158 -10.140 1.00 91.50 88 GLN A N 1
ATOM 663 C CA . GLN A 1 88 ? 3.713 -2.146 -9.317 1.00 91.50 88 GLN A CA 1
ATOM 664 C C . GLN A 1 88 ? 5.208 -1.851 -9.346 1.00 91.50 88 GLN A C 1
ATOM 666 O O . GLN A 1 88 ? 5.883 -2.061 -10.355 1.00 91.50 88 GLN A O 1
ATOM 671 N N . ALA A 1 89 ? 5.699 -1.254 -8.266 1.00 91.38 89 ALA A N 1
ATOM 672 C CA . ALA A 1 89 ? 7.080 -0.833 -8.136 1.00 91.38 89 ALA A CA 1
ATOM 673 C C . ALA A 1 89 ? 7.489 -0.776 -6.664 1.00 91.38 89 ALA A C 1
ATOM 675 O O . ALA A 1 89 ? 6.677 -0.483 -5.787 1.00 91.38 89 ALA A O 1
ATOM 676 N N . GLY A 1 90 ? 8.785 -0.955 -6.399 1.00 92.00 90 GLY A N 1
ATOM 677 C CA . GLY A 1 90 ? 9.316 -0.895 -5.034 1.00 92.00 90 GLY A CA 1
ATOM 678 C C . GLY A 1 90 ? 9.038 0.437 -4.324 1.00 92.00 90 GLY A C 1
ATOM 679 O O . GLY A 1 90 ? 8.720 0.437 -3.141 1.00 92.00 90 GLY A O 1
ATOM 680 N N . HIS A 1 91 ? 9.082 1.570 -5.038 1.00 91.50 91 HIS A N 1
ATOM 681 C CA . HIS A 1 91 ? 8.769 2.878 -4.441 1.00 91.50 91 HIS A CA 1
ATOM 682 C C . HIS A 1 91 ? 7.285 3.008 -4.054 1.00 91.50 91 HIS A C 1
ATOM 684 O O . HIS A 1 91 ? 6.954 3.658 -3.067 1.00 91.50 91 HIS A O 1
ATOM 690 N N . THR A 1 92 ? 6.393 2.371 -4.815 1.00 93.88 92 THR A N 1
ATOM 691 C CA . THR A 1 92 ? 4.960 2.316 -4.524 1.00 93.88 92 THR A CA 1
ATOM 692 C C . THR A 1 92 ? 4.699 1.431 -3.312 1.00 93.88 92 THR A C 1
ATOM 694 O O . THR A 1 92 ? 4.032 1.870 -2.380 1.00 93.88 92 THR A O 1
ATOM 697 N N . ALA A 1 93 ? 5.291 0.232 -3.283 1.00 95.50 93 ALA A N 1
ATOM 698 C CA . ALA A 1 93 ? 5.193 -0.686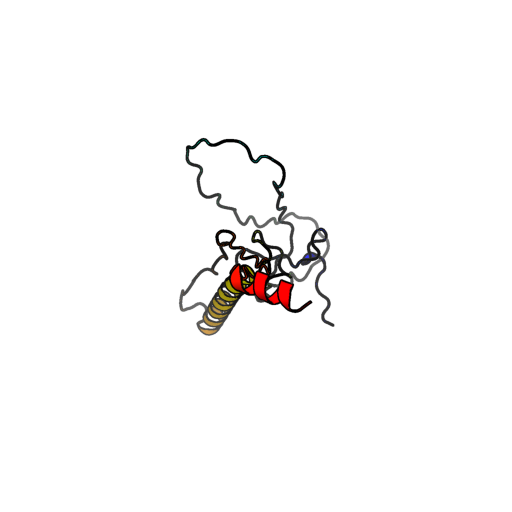 -2.151 1.00 95.50 93 ALA A CA 1
ATOM 699 C C . ALA A 1 93 ? 5.696 -0.045 -0.846 1.00 95.50 93 ALA A C 1
ATOM 701 O O . ALA A 1 93 ? 5.076 -0.215 0.201 1.00 95.50 93 ALA A O 1
ATOM 702 N N . PHE A 1 94 ? 6.774 0.747 -0.920 1.00 95.81 94 PHE A N 1
ATOM 703 C CA . PHE A 1 94 ? 7.276 1.534 0.207 1.00 95.81 94 PHE A CA 1
ATOM 704 C C . PHE A 1 94 ? 6.215 2.508 0.741 1.00 95.81 94 PHE A C 1
ATOM 706 O O . PHE A 1 94 ? 5.867 2.442 1.916 1.00 95.81 94 PHE A O 1
ATOM 713 N N . GLY A 1 95 ? 5.645 3.357 -0.123 1.00 95.81 95 GLY A N 1
ATOM 714 C CA . GLY A 1 95 ? 4.622 4.322 0.296 1.00 95.81 95 GLY A CA 1
ATOM 715 C C . GLY A 1 95 ? 3.339 3.664 0.819 1.00 95.81 95 GLY A C 1
ATOM 716 O O . GLY A 1 95 ? 2.776 4.114 1.813 1.00 95.81 95 GLY A O 1
ATOM 717 N N . GLN A 1 96 ? 2.899 2.566 0.199 1.00 97.31 96 GLN A N 1
ATOM 718 C CA . GLN A 1 96 ? 1.753 1.782 0.678 1.00 97.31 96 GLN A CA 1
ATOM 719 C C . GLN A 1 96 ? 2.017 1.191 2.065 1.00 97.31 96 GLN A C 1
ATOM 721 O O . GLN A 1 96 ? 1.148 1.239 2.932 1.00 97.31 96 GLN A O 1
ATOM 726 N N . GLY A 1 97 ? 3.224 0.662 2.287 1.00 97.56 97 GLY A N 1
ATOM 727 C CA . GLY A 1 97 ? 3.651 0.140 3.582 1.00 97.56 97 GLY A CA 1
ATOM 728 C C . GLY A 1 97 ? 3.653 1.205 4.675 1.00 97.56 97 GLY A C 1
ATOM 729 O O . GLY A 1 97 ? 3.190 0.937 5.781 1.00 97.56 97 GLY A O 1
ATOM 730 N N . GLU A 1 98 ? 4.107 2.422 4.368 1.00 97.94 98 GLU A N 1
ATOM 7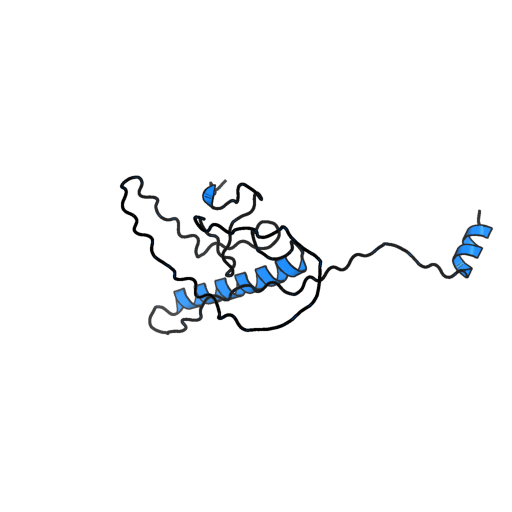31 C CA . GLU A 1 98 ? 4.062 3.535 5.321 1.00 97.94 98 GLU A CA 1
ATOM 732 C C . GLU A 1 98 ? 2.629 3.906 5.723 1.00 97.94 98 GLU A C 1
ATOM 734 O O . GLU A 1 98 ? 2.350 4.053 6.914 1.00 97.94 98 GLU A O 1
ATOM 739 N N . VAL A 1 99 ? 1.716 4.022 4.752 1.00 97.31 99 VAL A N 1
ATOM 740 C CA . VAL A 1 99 ? 0.299 4.316 5.024 1.00 97.31 99 VAL A CA 1
ATOM 741 C C . VAL A 1 99 ? -0.335 3.204 5.858 1.00 97.31 99 VAL A C 1
ATOM 743 O O . VAL A 1 99 ? -0.972 3.486 6.871 1.00 97.31 99 VAL A O 1
ATOM 746 N N . ALA A 1 100 ? -0.107 1.938 5.494 1.00 97.56 100 ALA A N 1
ATOM 747 C CA . ALA A 1 100 ? -0.613 0.797 6.254 1.00 97.56 100 ALA A CA 1
ATOM 748 C C . ALA A 1 100 ? -0.096 0.805 7.703 1.00 97.56 100 ALA A C 1
ATOM 750 O O . ALA A 1 100 ? -0.878 0.629 8.633 1.00 97.56 100 ALA A O 1
ATOM 751 N N . ALA A 1 101 ? 1.195 1.080 7.917 1.00 97.94 101 ALA A N 1
ATOM 752 C CA . ALA A 1 101 ? 1.774 1.166 9.255 1.00 97.94 101 ALA A CA 1
ATOM 753 C C . ALA A 1 101 ? 1.156 2.303 10.086 1.00 97.94 101 ALA A C 1
ATOM 755 O O . ALA A 1 101 ? 0.790 2.081 11.240 1.00 97.94 101 ALA A O 1
ATOM 756 N N . ARG A 1 102 ? 0.983 3.501 9.506 1.00 97.06 102 ARG A N 1
ATOM 757 C CA . ARG A 1 102 ? 0.302 4.621 10.183 1.00 97.06 102 ARG A CA 1
ATOM 758 C C . ARG A 1 102 ? -1.143 4.269 10.538 1.00 97.06 102 ARG A C 1
ATOM 760 O O . ARG A 1 102 ? -1.581 4.560 11.646 1.00 97.06 102 ARG A O 1
ATOM 767 N N . ASN A 1 103 ? -1.856 3.588 9.646 1.00 96.38 103 ASN A N 1
ATOM 768 C CA . ASN A 1 103 ? -3.228 3.146 9.891 1.00 96.38 103 ASN A CA 1
ATOM 769 C C . ASN A 1 103 ? -3.323 2.082 10.986 1.00 96.38 103 ASN A C 1
ATOM 771 O O . ASN A 1 103 ? -4.205 2.177 11.833 1.00 96.38 103 ASN A O 1
ATOM 775 N N . ILE A 1 104 ? -2.393 1.125 11.036 1.00 95.56 104 ILE A N 1
ATOM 776 C CA . ILE A 1 104 ? -2.315 0.150 12.133 1.00 95.56 104 ILE A CA 1
ATOM 777 C C . ILE A 1 104 ? -2.121 0.868 13.473 1.00 95.56 104 ILE A C 1
ATOM 779 O O . ILE A 1 104 ? -2.818 0.562 14.435 1.00 95.56 104 ILE A O 1
ATOM 783 N N . LEU A 1 105 ? -1.225 1.858 13.536 1.00 94.25 105 LEU A N 1
ATOM 784 C CA . LEU A 1 105 ? -1.014 2.638 14.758 1.00 94.25 105 LEU A CA 1
ATOM 785 C C . LEU A 1 105 ? -2.275 3.409 15.175 1.00 94.25 105 LEU A C 1
ATOM 787 O O . LEU A 1 105 ? -2.618 3.397 16.354 1.00 94.25 105 LEU A O 1
ATOM 791 N N . ARG A 1 106 ? -2.998 4.021 14.226 1.00 92.31 106 ARG A N 1
ATOM 792 C CA . ARG A 1 106 ? -4.289 4.682 14.501 1.00 92.31 106 ARG A CA 1
ATOM 793 C C . ARG A 1 106 ? -5.325 3.704 15.058 1.00 92.31 106 ARG A C 1
ATOM 795 O O . ARG A 1 106 ? -6.033 4.050 15.998 1.00 92.31 106 ARG A O 1
ATOM 802 N N . LEU A 1 107 ? -5.391 2.483 14.519 1.00 91.50 107 LEU A N 1
ATOM 803 C CA . LEU A 1 107 ? -6.290 1.441 15.025 1.00 91.50 107 LEU A CA 1
ATOM 804 C C . LEU A 1 107 ? -5.936 1.019 16.458 1.00 91.50 107 LEU A C 1
ATOM 806 O O . LEU A 1 107 ? -6.837 0.927 17.285 1.00 91.50 107 LEU A O 1
ATOM 810 N N . ILE A 1 108 ? -4.647 0.832 16.764 1.00 91.38 108 ILE A N 1
ATOM 811 C CA . ILE A 1 108 ? -4.183 0.481 18.118 1.00 91.38 108 ILE A CA 1
ATOM 812 C C . ILE A 1 108 ? -4.546 1.584 19.116 1.00 91.38 108 ILE A C 1
ATOM 814 O O . ILE A 1 108 ? -5.131 1.302 20.155 1.00 91.38 108 ILE A O 1
ATOM 818 N N . VAL A 1 109 ? -4.263 2.849 18.788 1.00 89.38 109 VAL A N 1
ATOM 819 C CA . VAL A 1 109 ? -4.604 3.985 19.663 1.00 89.38 109 VAL A CA 1
ATOM 820 C C . VAL A 1 109 ? -6.114 4.060 19.895 1.00 89.38 109 VAL A C 1
ATOM 822 O O . VAL A 1 109 ? -6.553 4.248 21.027 1.00 89.38 109 VAL A O 1
ATOM 825 N N . LYS A 1 110 ? -6.919 3.851 18.846 1.00 86.69 110 LYS A N 1
ATOM 826 C CA . LYS A 1 110 ? -8.384 3.828 18.945 1.00 86.69 110 LYS A CA 1
ATOM 827 C C . LYS A 1 110 ? -8.900 2.700 19.847 1.00 86.69 110 LYS A C 1
ATOM 829 O O . LYS A 1 110 ? -9.900 2.887 20.537 1.00 86.69 110 LYS A O 1
ATOM 834 N N . GLU A 1 111 ? -8.239 1.545 19.841 1.00 86.56 111 GLU A N 1
ATOM 835 C CA . GLU A 1 111 ? -8.567 0.417 20.717 1.00 86.56 111 GLU A CA 1
ATOM 836 C C . GLU A 1 111 ? -8.159 0.685 22.178 1.00 86.56 111 GLU A C 1
ATOM 838 O O . GLU A 1 111 ? -8.945 0.425 23.089 1.00 86.56 111 GLU A O 1
ATOM 843 N N . GLU A 1 112 ? -6.972 1.258 22.409 1.00 86.00 112 GLU A N 1
ATOM 844 C CA . GLU A 1 112 ? -6.425 1.521 23.748 1.00 86.00 112 GLU A CA 1
ATOM 845 C C . GLU A 1 112 ? -7.088 2.703 24.475 1.00 86.00 112 GLU A C 1
ATOM 847 O O . GLU A 1 112 ? -7.299 2.637 25.688 1.00 86.00 112 GLU A O 1
ATOM 852 N N . GLU A 1 113 ? -7.416 3.795 23.774 1.00 80.62 113 GLU A N 1
ATOM 853 C CA . GLU A 1 113 ? -7.994 4.993 24.405 1.00 80.62 113 GLU A CA 1
ATOM 854 C C . GLU A 1 113 ? -9.476 4.825 24.780 1.00 80.62 113 GLU A C 1
ATOM 856 O O . GLU A 1 113 ? -9.994 5.589 25.603 1.00 80.62 113 GLU A O 1
ATOM 861 N N . GLY A 1 114 ? -10.156 3.816 24.224 1.00 64.25 114 GLY A N 1
ATOM 862 C CA . GLY A 1 114 ? -11.593 3.626 24.384 1.00 64.25 114 GLY A CA 1
ATOM 863 C C . GLY A 1 114 ? -12.417 4.805 23.840 1.00 64.25 114 GLY A C 1
ATOM 864 O O . GLY A 1 114 ? -11.912 5.869 23.493 1.00 64.25 114 GLY A O 1
ATOM 865 N N . VAL A 1 115 ? -13.739 4.634 23.781 1.00 58.19 115 VAL A N 1
ATOM 866 C CA . VAL A 1 115 ? -14.702 5.578 23.162 1.00 58.19 115 VAL A CA 1
ATOM 867 C C . VAL A 1 115 ? -14.665 7.008 23.760 1.00 58.19 115 VAL A C 1
ATOM 869 O O . VAL A 1 115 ? -15.269 7.928 23.211 1.00 58.19 115 VAL A O 1
ATOM 872 N N . GLU A 1 116 ? -13.962 7.234 24.874 1.00 56.97 116 GLU A N 1
ATOM 873 C CA . GLU A 1 116 ? -14.010 8.489 25.635 1.00 56.97 116 GLU A CA 1
ATOM 874 C C . GLU A 1 116 ? -13.025 9.576 25.176 1.00 56.97 116 GLU A C 1
ATOM 876 O O . GLU A 1 116 ? -13.238 10.753 25.481 1.00 56.97 116 GLU A O 1
ATOM 881 N N . LYS A 1 117 ? -12.002 9.245 24.377 1.00 56.31 117 LYS A N 1
ATOM 882 C CA . LYS A 1 117 ? -11.176 10.249 23.688 1.00 56.31 117 LYS A CA 1
ATOM 883 C C . LYS A 1 117 ? -11.436 10.181 22.189 1.00 56.31 117 LYS A C 1
ATOM 885 O O . LYS A 1 117 ? -10.967 9.288 21.499 1.00 56.31 117 LYS A O 1
ATOM 890 N N . LYS A 1 118 ? -12.188 11.161 21.681 1.00 52.84 118 LYS A N 1
ATOM 891 C CA . LYS A 1 118 ? -12.461 11.385 20.250 1.00 52.84 118 LYS A CA 1
ATOM 892 C C . LYS A 1 118 ? -11.203 11.798 19.470 1.00 52.84 118 LYS A C 1
ATOM 894 O O . LYS A 1 118 ? -11.182 12.857 18.848 1.00 52.84 118 LYS A O 1
ATOM 899 N N . ASN A 1 119 ? -10.166 10.975 19.460 1.00 53.81 119 ASN A N 1
ATOM 900 C CA . ASN A 1 119 ? -9.250 10.969 18.330 1.00 53.81 119 ASN A CA 1
ATOM 901 C C . ASN A 1 119 ? -9.890 10.081 17.253 1.00 53.81 119 ASN A C 1
ATOM 903 O O . ASN A 1 119 ? -9.433 8.977 16.979 1.00 53.81 119 ASN A O 1
ATOM 907 N N . ASP A 1 120 ? -10.999 10.556 16.670 1.00 60.03 120 ASP A N 1
ATOM 908 C CA . ASP A 1 120 ? -11.588 9.990 15.445 1.00 60.03 120 ASP A CA 1
ATOM 909 C C . ASP A 1 120 ? -10.715 10.401 14.246 1.00 60.03 120 ASP A C 1
ATOM 911 O O . ASP A 1 120 ? -11.176 11.007 13.280 1.00 60.03 120 ASP A O 1
ATOM 915 N N . GLU A 1 121 ? -9.409 10.139 14.333 1.00 71.56 121 GLU A N 1
ATOM 916 C CA . GLU A 1 121 ? -8.543 10.283 13.176 1.00 71.56 121 GLU A CA 1
ATOM 917 C C . GLU A 1 121 ? -8.932 9.200 12.175 1.00 71.56 121 GLU A C 1
ATOM 919 O O . GLU A 1 121 ? -8.754 8.001 12.408 1.00 71.56 121 GLU A O 1
ATOM 924 N N . GLU A 1 122 ? -9.521 9.643 11.070 1.00 88.56 122 GLU A N 1
ATOM 925 C CA . GLU A 1 122 ? -9.837 8.788 9.942 1.00 88.56 122 GLU A CA 1
ATOM 926 C C . GLU A 1 122 ? -8.564 8.096 9.436 1.00 88.56 122 GLU A C 1
ATOM 928 O O . GLU A 1 122 ? -7.454 8.639 9.506 1.00 88.56 122 GLU A O 1
ATOM 933 N N . LEU A 1 123 ? -8.720 6.862 8.956 1.00 93.56 123 LEU A N 1
ATOM 934 C CA . LEU A 1 123 ? -7.605 6.145 8.358 1.00 93.56 123 LEU A CA 1
ATOM 935 C C . LEU A 1 123 ? -7.142 6.891 7.109 1.00 93.56 123 LEU A C 1
ATOM 937 O O . LEU A 1 123 ? -7.934 7.354 6.297 1.00 93.56 123 LEU A O 1
ATOM 941 N N . GLU A 1 124 ? -5.833 6.986 6.952 1.00 95.38 124 GLU A N 1
ATOM 942 C CA . GLU A 1 124 ? -5.221 7.675 5.831 1.00 95.38 124 GLU A CA 1
ATOM 943 C C . GLU A 1 124 ? -5.348 6.845 4.563 1.00 95.38 124 GLU A C 1
ATOM 945 O O . GLU A 1 124 ? -5.076 5.640 4.547 1.00 95.38 124 GLU A O 1
ATOM 950 N N . GLU A 1 125 ? -5.728 7.513 3.483 1.00 96.00 125 GLU A N 1
ATOM 951 C CA . GLU A 1 125 ? -5.791 6.921 2.161 1.00 96.00 125 GLU A CA 1
ATOM 952 C C . GLU A 1 125 ? -4.443 7.040 1.452 1.00 96.00 125 GLU A C 1
ATOM 954 O O . GLU A 1 125 ? -3.781 8.077 1.464 1.00 96.00 125 GLU A O 1
ATOM 959 N N . TYR A 1 126 ? -4.031 5.961 0.795 1.00 95.94 126 TYR A N 1
ATOM 960 C CA . TYR A 1 126 ? -2.849 5.973 -0.045 1.00 95.94 126 TYR A CA 1
ATOM 961 C C . TYR A 1 126 ? -3.133 6.673 -1.376 1.00 95.94 126 TYR A C 1
ATOM 963 O O . TYR A 1 126 ? -3.873 6.160 -2.222 1.00 95.94 126 TYR A O 1
ATOM 971 N N . GLU A 1 127 ? -2.451 7.791 -1.608 1.00 94.06 127 GLU A N 1
ATOM 972 C CA . GLU A 1 127 ? -2.391 8.439 -2.913 1.00 94.06 127 GLU A CA 1
ATOM 973 C C . GLU A 1 127 ? -1.158 7.977 -3.693 1.00 94.06 127 GLU A C 1
ATOM 975 O O . GLU A 1 127 ? -0.014 8.080 -3.241 1.00 94.06 127 GLU A O 1
ATOM 980 N N . ALA A 1 128 ? -1.385 7.466 -4.903 1.00 90.00 128 ALA A N 1
ATOM 981 C CA . ALA A 1 128 ? -0.300 7.026 -5.765 1.00 90.00 128 ALA A CA 1
ATOM 982 C C . ALA A 1 128 ? 0.546 8.236 -6.212 1.00 90.00 128 ALA A C 1
ATOM 984 O O . ALA A 1 128 ? 0.010 9.153 -6.843 1.00 90.00 128 ALA A O 1
ATOM 985 N N . PRO A 1 129 ? 1.867 8.250 -5.954 1.00 85.56 129 PRO A N 1
ATOM 986 C CA . PRO A 1 129 ? 2.724 9.319 -6.438 1.00 85.56 129 PRO A CA 1
ATOM 987 C C . PRO A 1 129 ? 2.830 9.263 -7.965 1.00 85.56 129 PRO A C 1
ATOM 989 O O . PRO A 1 129 ? 2.558 8.240 -8.603 1.00 85.56 129 PRO A O 1
ATOM 992 N N . LYS A 1 130 ? 3.286 10.368 -8.569 1.00 87.44 130 LYS A N 1
ATOM 993 C CA . LYS A 1 130 ? 3.592 10.389 -10.004 1.00 87.44 130 LYS A CA 1
ATOM 994 C C . LYS A 1 130 ? 4.569 9.251 -10.340 1.00 87.44 130 LYS A C 1
ATOM 996 O O . LYS A 1 130 ? 5.564 9.104 -9.626 1.00 87.44 130 LYS A O 1
ATOM 1001 N N . PRO A 1 131 ? 4.330 8.485 -11.420 1.00 80.50 131 PRO A N 1
ATOM 1002 C CA . PRO A 1 131 ? 5.200 7.380 -11.798 1.00 80.50 131 PRO A CA 1
ATOM 1003 C C . PRO A 1 131 ? 6.666 7.813 -11.903 1.00 80.50 131 PRO A C 1
ATOM 1005 O O . PRO A 1 131 ? 6.998 8.722 -12.665 1.00 80.50 131 PRO A O 1
ATOM 1008 N N . LEU A 1 132 ? 7.543 7.138 -11.157 1.00 81.62 132 LEU A N 1
ATOM 1009 C CA . LEU A 1 132 ? 8.987 7.355 -11.200 1.00 81.62 132 LEU A CA 1
ATOM 1010 C C . LEU A 1 132 ? 9.684 6.028 -11.516 1.00 81.62 132 LEU A C 1
ATOM 1012 O O . LEU A 1 132 ? 9.718 5.112 -10.695 1.00 81.62 132 LEU A O 1
ATOM 1016 N N . ILE A 1 133 ? 10.233 5.909 -12.725 1.00 84.06 133 ILE A N 1
ATOM 1017 C CA . ILE A 1 133 ? 10.947 4.711 -13.175 1.00 84.06 133 ILE A CA 1
ATOM 1018 C C . ILE A 1 133 ? 12.370 5.112 -13.549 1.00 84.06 133 ILE A C 1
ATOM 1020 O O . ILE A 1 133 ? 12.585 5.954 -14.418 1.00 84.06 133 ILE A O 1
ATOM 1024 N N . LYS A 1 134 ? 13.351 4.477 -12.904 1.00 86.62 134 LYS A N 1
ATOM 1025 C CA . LYS A 1 134 ? 14.764 4.561 -13.278 1.00 86.62 134 LYS A CA 1
ATOM 1026 C C . LYS A 1 134 ? 15.183 3.229 -13.882 1.00 86.62 134 LYS A C 1
ATOM 1028 O O . LYS A 1 134 ? 15.211 2.220 -13.185 1.00 86.62 134 LYS A O 1
ATOM 1033 N N . HIS A 1 135 ? 15.536 3.238 -15.160 1.00 86.00 135 HIS A N 1
ATOM 1034 C CA . HIS A 1 135 ? 16.065 2.069 -15.851 1.00 86.00 135 HIS A CA 1
ATOM 1035 C C . HIS A 1 135 ? 17.542 2.296 -16.192 1.00 86.00 135 HIS A C 1
ATOM 1037 O O . HIS A 1 135 ? 17.893 3.282 -16.838 1.00 86.00 135 HIS A O 1
ATOM 1043 N N . THR A 1 136 ? 18.417 1.406 -15.725 1.00 88.38 136 THR A N 1
ATOM 1044 C CA . THR A 1 136 ? 19.858 1.474 -16.001 1.00 88.38 136 THR A CA 1
ATOM 1045 C C . THR A 1 136 ? 20.172 0.624 -17.230 1.00 88.38 136 THR A C 1
ATOM 1047 O O . THR A 1 136 ? 19.987 -0.586 -17.190 1.00 88.38 136 THR A O 1
ATOM 1050 N N . LEU A 1 137 ? 20.688 1.237 -18.301 1.00 89.31 137 LEU A N 1
ATOM 1051 C CA . LEU A 1 137 ? 20.957 0.556 -19.581 1.00 89.31 137 LEU A CA 1
ATOM 1052 C C . LEU A 1 137 ? 22.266 -0.252 -19.617 1.00 89.31 137 LEU A C 1
ATOM 1054 O O . LEU A 1 137 ? 22.574 -0.877 -20.625 1.00 89.31 137 LEU A O 1
ATOM 1058 N N . GLY A 1 138 ? 23.077 -0.211 -18.555 1.00 84.06 138 GLY A N 1
ATOM 1059 C CA . GLY A 1 138 ? 24.354 -0.936 -18.498 1.00 84.06 138 GLY A CA 1
ATOM 1060 C C . GLY A 1 138 ? 25.405 -0.467 -19.515 1.00 84.06 138 GLY A C 1
ATOM 1061 O O . GLY A 1 138 ? 26.449 -1.100 -19.651 1.00 84.06 138 GLY A O 1
ATOM 1062 N N . THR A 1 139 ? 25.170 0.639 -20.226 1.00 80.94 139 THR A N 1
ATOM 1063 C CA . THR A 1 139 ? 26.131 1.194 -21.180 1.00 80.94 139 THR A CA 1
ATOM 1064 C C . THR A 1 139 ? 27.247 1.910 -20.435 1.00 80.94 139 THR A C 1
ATOM 1066 O O . THR A 1 139 ? 27.029 2.948 -19.808 1.00 80.94 139 THR A O 1
ATOM 1069 N N . VAL A 1 140 ? 28.459 1.377 -20.537 1.00 72.38 140 VAL A N 1
ATOM 1070 C CA . VAL A 1 140 ? 29.671 2.066 -20.099 1.00 72.38 140 VAL A CA 1
ATOM 1071 C C . VAL A 1 140 ? 30.125 2.947 -21.262 1.00 72.38 140 VAL A C 1
ATOM 1073 O O . VAL A 1 140 ? 30.577 2.423 -22.279 1.00 72.38 140 VAL A O 1
ATOM 1076 N N . SER A 1 141 ? 30.004 4.276 -21.161 1.00 62.62 141 SER A N 1
ATOM 1077 C CA . SER A 1 141 ? 30.676 5.155 -22.128 1.00 62.62 141 SER A CA 1
ATOM 1078 C C . SER A 1 141 ? 32.167 5.149 -21.797 1.00 62.62 141 SER A C 1
ATOM 1080 O O . SER A 1 141 ? 32.652 5.939 -20.986 1.00 62.62 141 SER A O 1
ATOM 1082 N N . LEU A 1 142 ? 32.899 4.196 -22.363 1.00 62.38 142 LEU A N 1
ATOM 1083 C CA . LEU A 1 142 ? 34.348 4.202 -22.258 1.00 62.38 142 LEU A CA 1
ATOM 1084 C C . LEU A 1 142 ? 34.866 5.426 -23.030 1.00 62.38 142 LEU A C 1
ATOM 1086 O O . LEU A 1 142 ? 34.476 5.614 -24.186 1.00 62.38 142 LEU A O 1
ATOM 1090 N N . PRO A 1 143 ? 35.726 6.270 -22.429 1.00 70.56 143 PRO A N 1
ATOM 1091 C CA . PRO A 1 143 ? 36.424 7.311 -23.172 1.00 70.56 143 PRO A CA 1
ATOM 1092 C C . PRO A 1 143 ? 37.118 6.688 -24.388 1.00 70.56 143 PRO A C 1
ATOM 1094 O O . PRO A 1 143 ? 37.660 5.585 -24.280 1.00 70.56 143 PRO A O 1
ATOM 1097 N N . SER A 1 144 ? 37.127 7.376 -25.533 1.00 62.75 144 SER A N 1
ATOM 1098 C CA . SER A 1 144 ? 37.682 6.862 -26.801 1.00 62.75 144 SER A CA 1
ATOM 1099 C C . SER A 1 144 ? 39.090 6.266 -26.653 1.00 62.75 144 SER A C 1
ATOM 1101 O O . SER A 1 144 ? 39.383 5.219 -27.228 1.00 62.75 144 SER A O 1
ATOM 1103 N N . LEU A 1 145 ? 39.917 6.862 -25.788 1.00 59.78 145 LEU A N 1
ATOM 1104 C CA . LEU A 1 145 ? 41.265 6.397 -25.444 1.00 59.78 145 LEU A CA 1
ATOM 1105 C C . LEU A 1 145 ? 41.312 4.975 -24.854 1.00 59.78 145 LEU A C 1
ATOM 1107 O O . LEU A 1 145 ? 42.293 4.260 -25.048 1.00 59.78 145 LEU A O 1
ATOM 1111 N N . PHE A 1 146 ? 40.278 4.542 -24.128 1.00 63.94 146 PHE A N 1
ATOM 1112 C CA . PHE A 1 146 ? 40.219 3.193 -23.558 1.00 63.94 146 PHE A CA 1
ATOM 1113 C C . PHE A 1 146 ? 39.795 2.155 -24.607 1.00 63.94 146 PHE A C 1
ATOM 1115 O O . PHE A 1 146 ? 40.301 1.036 -24.602 1.00 63.94 146 PHE A O 1
ATOM 1122 N N . VAL A 1 147 ? 38.937 2.540 -25.559 1.00 63.78 147 VAL A N 1
ATOM 1123 C CA . VAL A 1 147 ? 38.546 1.690 -26.698 1.00 63.78 147 VAL A CA 1
ATOM 1124 C C . VAL A 1 147 ? 39.722 1.478 -27.656 1.00 63.78 147 VAL A C 1
ATOM 1126 O O . VAL A 1 147 ? 39.930 0.361 -28.123 1.00 63.78 147 VAL A O 1
ATOM 1129 N N . GLU A 1 148 ? 40.528 2.513 -27.915 1.00 61.16 148 GLU A N 1
ATOM 1130 C CA . GLU A 1 148 ? 41.751 2.380 -28.721 1.00 61.16 148 GLU A CA 1
ATOM 1131 C C . GLU A 1 148 ? 42.791 1.474 -28.057 1.00 61.16 148 GLU A C 1
ATOM 1133 O O . GLU A 1 148 ? 43.354 0.608 -28.723 1.00 61.16 148 GLU A O 1
ATOM 1138 N N . LYS A 1 149 ? 43.000 1.598 -26.739 1.00 61.44 149 LYS A N 1
ATOM 1139 C CA . LYS A 1 149 ? 43.900 0.695 -26.006 1.00 61.44 149 LYS A CA 1
ATOM 1140 C C . LYS A 1 149 ? 43.420 -0.757 -26.011 1.00 61.44 149 LYS A C 1
ATOM 1142 O O . LYS A 1 149 ? 44.254 -1.650 -26.105 1.00 61.44 149 LYS A O 1
ATOM 1147 N N . LEU A 1 150 ? 42.108 -1.001 -25.950 1.00 63.41 150 LEU A N 1
ATOM 1148 C CA . LEU A 1 150 ? 41.561 -2.358 -26.054 1.00 63.41 150 LEU A CA 1
ATOM 1149 C C . LEU A 1 150 ? 41.762 -2.951 -27.458 1.00 63.41 150 LEU A C 1
ATOM 1151 O O . LEU A 1 150 ? 42.085 -4.126 -27.575 1.00 63.41 150 LEU A O 1
ATOM 1155 N N . LYS A 1 151 ? 41.617 -2.137 -28.513 1.00 63.56 151 LYS A N 1
ATOM 1156 C CA . LYS A 1 151 ? 41.853 -2.548 -29.910 1.00 63.56 151 LYS A CA 1
ATOM 1157 C C . LYS A 1 151 ? 43.317 -2.830 -30.243 1.00 63.56 151 LYS A C 1
ATOM 1159 O O . LYS A 1 151 ? 43.569 -3.482 -31.241 1.00 63.56 151 LYS A O 1
ATOM 1164 N N . MET A 1 152 ? 44.267 -2.305 -29.470 1.00 62.97 152 MET A N 1
ATOM 1165 C CA . MET A 1 152 ? 45.694 -2.600 -29.656 1.00 62.97 152 MET A CA 1
ATOM 1166 C C . MET A 1 152 ? 46.182 -3.795 -28.827 1.00 62.97 152 MET A C 1
ATOM 1168 O O . MET A 1 152 ? 47.327 -4.211 -28.982 1.00 62.97 152 MET A O 1
ATOM 1172 N N . ALA A 1 153 ? 45.346 -4.325 -27.930 1.00 61.06 153 ALA A N 1
ATOM 1173 C CA . ALA A 1 153 ? 45.682 -5.452 -27.061 1.00 61.06 153 ALA A CA 1
ATOM 1174 C C . ALA A 1 153 ? 45.196 -6.817 -27.596 1.00 61.06 153 ALA A C 1
ATOM 1176 O O . ALA A 1 153 ? 45.532 -7.842 -27.004 1.00 61.06 153 ALA A O 1
ATOM 1177 N N . PHE A 1 154 ? 44.437 -6.829 -28.697 1.00 53.81 154 PHE A N 1
ATOM 1178 C CA . PHE A 1 154 ? 43.943 -8.005 -29.423 1.00 53.81 154 PHE A CA 1
ATOM 1179 C C . PHE A 1 154 ? 44.133 -7.795 -30.926 1.00 53.81 154 PHE A C 1
ATOM 1181 O O . PHE A 1 154 ? 44.244 -8.811 -31.645 1.00 53.81 154 PHE A O 1
#

Radius of gyration: 24.0 Å; chains: 1; bounding box: 79×47×56 Å

Foldseek 3Di:
DDDDDCQQADPVQRAGEAFLLQFGDRDPDDDDPPPDDDPDDDDDDDDDDDDDDDPDPPPDDDDDDPPPPPDRRLPGDFAPRYDDPEDRDPVRRVQSVVLNVVQNVVVVCPVVVDPPDPPVPDRDGDDHDDDDDDDDPPDDPDDPVVVVVVVVVD

InterPro domains:
  IPR036188 FAD/NAD(P)-binding domain superfamily [SSF51905] (68-109)

Organism: NCBI:txid1296110

Secondary structure (DSSP, 8-state):
-----GGGB-TTT-PEEB-TTSBB------------------------------------------------TT-B--GGGEE-SS--SHHHHHHHHHHHHHHHHHHHHHHHH-TTS----PPPPPPPPPP------------HHHHHHHHT--